Protein AF-A0AAU6HC92-F1 (afdb_monomer)

Foldseek 3Di:
DQDPCLVVDDPVVVV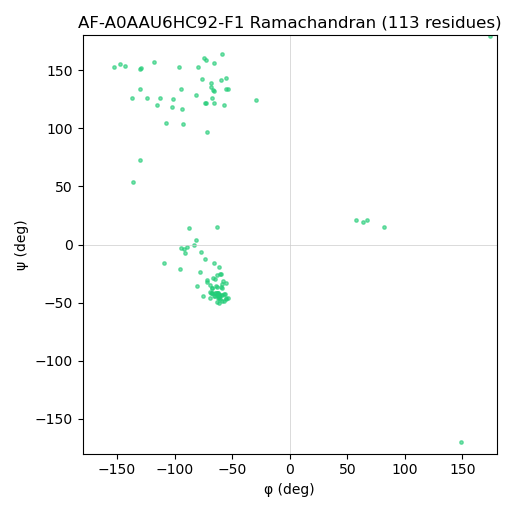VCVVVVSDDDDFPVVVVVVCVVVVPDDDDDLDDDPPVPQDPDLVVLLVVFCVSPVFDPDDPDPPSGRDDQFDWDADRRRPDIDTRGNVVSVVVVVVVVVD

Structure (mmCIF, N/CA/C/O backbone):
data_AF-A0AAU6HC92-F1
#
_entry.id   AF-A0AAU6HC92-F1
#
loop_
_atom_site.group_PDB
_atom_site.id
_atom_site.type_symbol
_atom_site.label_atom_id
_atom_site.label_alt_id
_atom_site.label_comp_id
_atom_site.label_asym_id
_atom_site.label_entity_id
_atom_site.label_seq_id
_atom_site.pdbx_PDB_ins_code
_atom_site.Cartn_x
_atom_site.Cartn_y
_atom_site.Cartn_z
_atom_site.occupancy
_atom_site.B_iso_or_equiv
_ato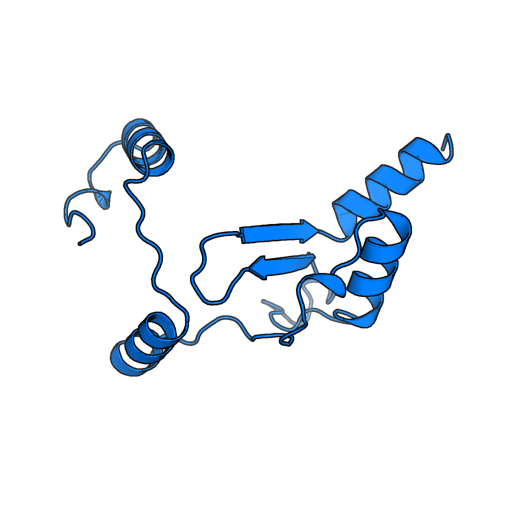m_site.auth_seq_id
_atom_site.auth_comp_id
_atom_site.auth_asym_id
_atom_site.auth_atom_id
_atom_site.pdbx_PDB_model_num
ATOM 1 N N . MET A 1 1 ? 4.323 -4.360 -22.259 1.00 52.47 1 MET A N 1
ATOM 2 C CA . MET A 1 1 ? 5.757 -4.051 -22.534 1.00 52.47 1 MET A CA 1
ATOM 3 C C . MET A 1 1 ? 5.946 -2.559 -22.322 1.00 52.47 1 MET A C 1
ATOM 5 O O . MET A 1 1 ? 5.256 -1.786 -22.976 1.00 52.47 1 MET A O 1
ATOM 9 N N . ILE A 1 2 ? 6.772 -2.147 -21.355 1.00 61.25 2 ILE A N 1
ATOM 10 C CA . ILE A 1 2 ? 6.966 -0.720 -21.057 1.00 61.25 2 ILE A CA 1
ATOM 11 C C . ILE A 1 2 ? 7.674 -0.084 -22.255 1.00 61.25 2 ILE A C 1
ATOM 13 O O . ILE A 1 2 ? 8.706 -0.582 -22.690 1.00 61.25 2 ILE A O 1
ATOM 17 N N . ARG A 1 3 ? 7.094 0.986 -22.801 1.00 69.94 3 ARG A N 1
ATOM 18 C CA . ARG A 1 3 ? 7.693 1.790 -23.870 1.00 69.94 3 ARG A CA 1
ATOM 19 C C . ARG A 1 3 ? 9.069 2.308 -23.420 1.00 69.94 3 ARG A C 1
ATOM 21 O O . ARG A 1 3 ? 9.145 3.021 -22.421 1.00 69.94 3 ARG A O 1
ATOM 28 N N . GLU A 1 4 ? 10.129 1.955 -24.149 1.00 73.00 4 GLU A N 1
ATOM 29 C CA . GLU A 1 4 ? 11.522 2.324 -23.828 1.00 73.00 4 GLU A CA 1
ATOM 30 C C . GLU A 1 4 ? 11.750 3.846 -23.812 1.00 73.00 4 GLU A C 1
ATOM 32 O O . GLU A 1 4 ? 12.611 4.343 -23.093 1.00 73.00 4 GLU A O 1
ATOM 37 N N . ASP A 1 5 ? 10.925 4.600 -24.539 1.00 84.25 5 ASP A N 1
ATOM 38 C CA . ASP A 1 5 ? 11.015 6.053 -24.682 1.00 84.25 5 ASP A CA 1
ATOM 39 C C . ASP A 1 5 ? 10.228 6.843 -23.621 1.00 84.25 5 ASP A C 1
ATOM 41 O O . ASP A 1 5 ? 10.282 8.072 -23.600 1.00 84.25 5 ASP A O 1
ATOM 45 N N . VAL A 1 6 ? 9.507 6.175 -22.709 1.00 85.25 6 VAL A N 1
ATOM 46 C CA . VAL A 1 6 ? 8.665 6.856 -21.701 1.00 85.25 6 VAL A CA 1
ATOM 47 C C . VAL A 1 6 ? 9.474 7.799 -20.816 1.00 85.25 6 VAL A C 1
ATOM 49 O O . VAL A 1 6 ? 8.966 8.845 -20.417 1.00 85.25 6 VAL A O 1
ATOM 52 N N . LEU A 1 7 ? 10.731 7.463 -20.518 1.00 83.69 7 LEU A N 1
ATOM 53 C CA . LEU A 1 7 ? 11.600 8.301 -19.687 1.00 83.69 7 LEU A CA 1
ATOM 54 C C . LEU A 1 7 ? 12.094 9.565 -20.409 1.00 83.69 7 LEU A C 1
ATOM 56 O O . LEU A 1 7 ? 12.607 10.467 -19.754 1.00 83.69 7 LEU A O 1
ATOM 60 N N . SER A 1 8 ? 11.923 9.649 -21.731 1.00 92.00 8 SER A N 1
ATOM 61 C CA . SER A 1 8 ? 12.274 10.819 -22.546 1.00 92.00 8 SER A CA 1
ATOM 62 C C . SER A 1 8 ? 11.121 11.817 -22.697 1.00 92.00 8 SER A C 1
ATOM 64 O O . SER A 1 8 ? 11.313 12.898 -23.251 1.00 92.00 8 SER A O 1
ATOM 66 N N . LEU A 1 9 ? 9.923 11.468 -22.225 1.00 90.25 9 LEU A N 1
ATOM 67 C CA . LEU A 1 9 ? 8.744 12.327 -22.273 1.00 90.25 9 LEU A CA 1
ATOM 68 C C . LEU A 1 9 ? 8.822 13.460 -21.240 1.00 90.25 9 LEU A C 1
ATOM 70 O O . LEU A 1 9 ? 9.520 13.371 -20.227 1.00 90.25 9 LEU A O 1
ATOM 74 N N . THR A 1 10 ? 8.039 14.521 -21.450 1.00 95.50 10 THR A N 1
ATOM 75 C CA . THR A 1 10 ? 7.895 15.561 -20.425 1.00 95.50 10 THR A CA 1
ATOM 76 C C . THR A 1 10 ? 7.184 14.999 -19.183 1.00 95.50 10 THR A C 1
ATOM 78 O O . THR A 1 10 ? 6.387 14.061 -19.291 1.00 95.50 10 THR A O 1
ATOM 81 N N . PRO A 1 11 ? 7.372 15.583 -17.984 1.00 93.38 11 PRO A N 1
ATOM 82 C CA . PRO A 1 11 ? 6.653 15.141 -16.786 1.00 93.38 11 PRO A CA 1
ATOM 83 C C . PRO A 1 11 ? 5.121 15.143 -16.936 1.00 93.38 11 PRO A C 1
ATOM 85 O O . PRO A 1 11 ? 4.440 14.288 -16.363 1.00 93.38 11 PRO A O 1
ATOM 88 N N . ALA A 1 12 ? 4.571 16.085 -17.712 1.00 94.44 12 ALA A N 1
ATOM 89 C CA . ALA A 1 12 ? 3.138 16.164 -17.991 1.00 94.44 12 ALA A CA 1
ATOM 90 C C . ALA A 1 12 ? 2.664 14.980 -18.848 1.00 94.44 12 ALA A C 1
ATOM 92 O O . ALA A 1 12 ? 1.641 14.362 -18.540 1.00 94.44 12 ALA A O 1
ATOM 93 N N . ASP A 1 13 ? 3.444 14.608 -19.860 1.00 93.12 13 ASP A N 1
ATOM 94 C CA . ASP A 1 13 ? 3.143 13.479 -20.741 1.00 93.12 13 ASP A CA 1
ATOM 95 C C . ASP A 1 13 ? 3.282 12.139 -20.012 1.00 93.12 13 ASP A C 1
ATOM 97 O O . ASP A 1 13 ? 2.398 11.291 -20.122 1.00 93.12 13 ASP A O 1
ATOM 101 N N . ILE A 1 14 ? 4.313 11.972 -19.172 1.00 91.38 14 ILE A N 1
ATOM 102 C CA . ILE A 1 14 ? 4.460 10.795 -18.295 1.00 91.38 14 ILE A CA 1
ATOM 103 C C . ILE A 1 14 ? 3.248 10.671 -17.364 1.00 91.38 14 ILE A C 1
ATOM 105 O O . ILE A 1 14 ? 2.714 9.577 -17.168 1.00 91.38 14 ILE A O 1
ATOM 109 N N . SER A 1 15 ? 2.790 11.786 -16.784 1.00 90.12 15 SER A N 1
ATOM 110 C CA . SER A 1 15 ? 1.606 11.813 -15.919 1.00 90.12 15 SER A CA 1
ATOM 111 C C . SER A 1 15 ? 0.348 11.374 -16.671 1.00 90.12 15 SER A C 1
ATOM 113 O O . SER A 1 15 ? -0.403 10.533 -16.172 1.00 90.12 15 SER A O 1
ATOM 115 N N . THR A 1 16 ? 0.138 11.885 -17.887 1.00 91.94 16 THR A N 1
ATOM 116 C CA . THR A 1 16 ? -0.990 11.507 -18.751 1.00 91.94 16 THR A CA 1
ATOM 117 C C . THR A 1 16 ? -0.930 10.033 -19.142 1.00 91.94 16 THR A C 1
ATOM 119 O O . THR A 1 16 ? -1.902 9.310 -18.924 1.00 91.94 16 THR A O 1
ATOM 122 N N . TRP A 1 17 ? 0.224 9.555 -19.612 1.00 89.94 17 TRP A N 1
ATOM 123 C CA . TRP A 1 17 ? 0.460 8.150 -19.952 1.00 89.94 17 TRP A CA 1
ATOM 124 C C . TRP A 1 17 ? 0.161 7.217 -18.769 1.00 89.94 17 TRP A C 1
ATOM 126 O O .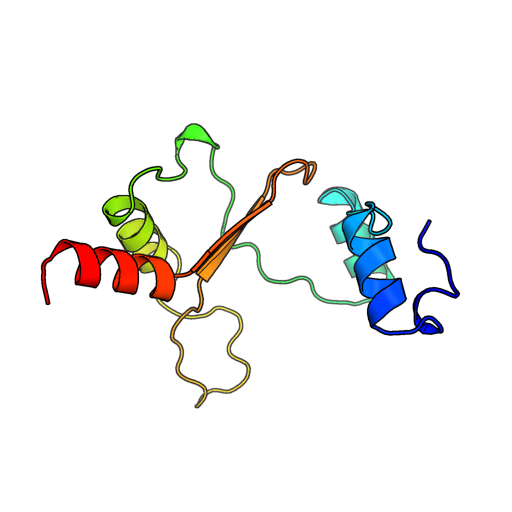 TRP A 1 17 ? -0.570 6.237 -18.918 1.00 89.94 17 TRP A O 1
ATOM 136 N N . ARG A 1 18 ? 0.632 7.555 -17.559 1.00 88.81 18 ARG A N 1
ATOM 137 C CA . ARG A 1 18 ? 0.320 6.789 -16.340 1.00 88.81 18 ARG A CA 1
ATOM 138 C C . ARG A 1 18 ? -1.174 6.762 -16.037 1.00 88.81 18 ARG A C 1
ATOM 140 O O . ARG A 1 18 ? -1.702 5.704 -15.706 1.00 88.81 18 ARG A O 1
ATOM 147 N N . LYS A 1 19 ? -1.852 7.910 -16.127 1.00 87.25 19 LYS A N 1
ATOM 148 C CA . LYS A 1 19 ? -3.295 8.024 -15.850 1.00 87.25 19 LYS A CA 1
ATOM 149 C C . LYS A 1 19 ? -4.146 7.233 -16.842 1.00 87.25 19 LYS A C 1
ATOM 151 O O . LYS A 1 19 ? -5.209 6.759 -16.465 1.00 87.25 19 LYS A O 1
ATOM 156 N N . GLN A 1 20 ? -3.671 7.067 -18.073 1.00 89.56 20 GLN A N 1
ATOM 157 C CA . GLN A 1 20 ? -4.344 6.306 -19.129 1.00 89.56 20 GLN A CA 1
ATOM 158 C C . GLN A 1 20 ? -4.000 4.806 -19.116 1.00 89.56 20 GLN A C 1
ATOM 160 O O . GLN A 1 20 ? -4.283 4.103 -20.080 1.00 89.56 20 GLN A O 1
ATOM 165 N N . GLY A 1 21 ? -3.399 4.295 -18.036 1.00 84.62 21 GLY A N 1
ATOM 166 C CA . GLY A 1 21 ? -3.102 2.866 -17.900 1.00 84.62 21 GLY A CA 1
ATOM 167 C C . GLY A 1 21 ? -1.826 2.419 -18.611 1.00 84.62 21 GLY A C 1
ATOM 168 O O . GLY A 1 21 ? -1.600 1.224 -18.754 1.00 84.62 21 GLY A O 1
ATOM 169 N N . GLY A 1 22 ? -0.955 3.350 -19.010 1.00 84.25 22 GLY A N 1
ATOM 170 C CA . GLY A 1 22 ? 0.330 3.019 -19.624 1.00 84.25 22 GLY A CA 1
ATOM 171 C C . GLY A 1 22 ? 1.267 2.207 -18.719 1.00 84.25 22 GLY A C 1
ATOM 172 O O . GLY A 1 22 ? 2.174 1.536 -19.204 1.00 84.25 22 GLY A O 1
ATOM 173 N N . GLN A 1 23 ? 1.034 2.228 -17.403 1.00 81.94 23 GLN A N 1
ATOM 174 C CA . GLN A 1 23 ? 1.803 1.464 -16.429 1.00 81.94 23 GLN A CA 1
ATOM 175 C C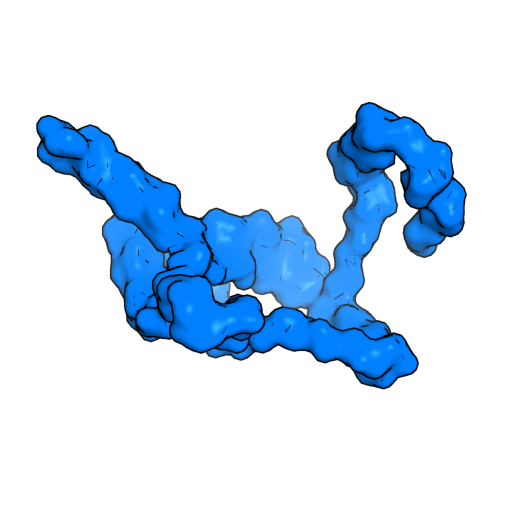 . GLN A 1 23 ? 1.155 0.099 -16.147 1.00 81.94 23 GLN A C 1
ATOM 177 O O . GLN A 1 23 ? 0.201 0.002 -15.377 1.00 81.94 23 GLN A O 1
ATOM 182 N N . GLU A 1 24 ? 1.729 -0.963 -16.710 1.00 78.75 24 GLU A N 1
ATOM 183 C CA . GLU A 1 24 ? 1.378 -2.345 -16.367 1.00 78.75 24 GLU A CA 1
ATOM 184 C C . GLU A 1 24 ? 1.986 -2.750 -15.012 1.00 78.75 24 GLU A C 1
ATOM 186 O O . GLU A 1 24 ? 3.128 -2.407 -14.688 1.00 78.75 24 GLU A O 1
ATOM 191 N N . PHE A 1 25 ? 1.241 -3.525 -14.221 1.00 82.06 25 PHE A N 1
ATOM 192 C CA . PHE A 1 25 ? 1.726 -4.091 -12.963 1.00 82.06 25 PHE A CA 1
ATOM 193 C C . PHE A 1 25 ? 1.846 -5.608 -13.075 1.00 82.06 25 PHE A C 1
ATOM 195 O O . PHE A 1 25 ? 0.876 -6.301 -13.364 1.00 82.06 25 PHE A O 1
ATOM 202 N N . PHE A 1 26 ? 3.024 -6.149 -12.765 1.00 85.56 26 PHE A N 1
ATOM 203 C CA . PHE A 1 26 ? 3.189 -7.598 -12.671 1.00 85.56 26 PHE A CA 1
ATOM 204 C C . PHE A 1 26 ? 2.431 -8.182 -11.480 1.00 85.56 26 PHE A C 1
ATOM 206 O O . PHE A 1 26 ? 2.501 -7.625 -10.383 1.00 85.56 26 PHE A O 1
ATOM 213 N N . ALA A 1 27 ? 1.792 -9.337 -11.671 1.00 87.31 27 ALA A N 1
ATOM 214 C CA . ALA A 1 27 ? 1.315 -10.174 -10.573 1.00 87.31 27 ALA A CA 1
ATOM 215 C C . ALA A 1 27 ? 2.476 -10.601 -9.653 1.00 87.31 27 ALA A C 1
ATOM 217 O O . ALA A 1 27 ? 3.651 -10.524 -10.026 1.00 87.31 27 ALA A O 1
ATOM 218 N N . GLU A 1 28 ? 2.148 -11.076 -8.449 1.00 87.88 28 GLU A N 1
ATOM 219 C CA . GLU A 1 28 ? 3.149 -11.388 -7.418 1.00 87.88 28 GLU A CA 1
ATOM 220 C C . GLU A 1 28 ? 4.253 -12.343 -7.890 1.00 87.88 28 GLU A C 1
ATOM 222 O O . GLU A 1 28 ? 5.435 -12.064 -7.691 1.00 87.88 28 GLU A O 1
ATOM 227 N N . SER A 1 29 ? 3.880 -13.427 -8.570 1.00 89.25 29 SER A N 1
ATOM 228 C CA . SER A 1 29 ? 4.820 -14.441 -9.059 1.00 89.25 29 SER A CA 1
ATOM 229 C C . SER A 1 29 ? 5.816 -13.877 -10.075 1.00 89.25 29 SER A C 1
ATOM 231 O O . SER A 1 29 ? 7.017 -14.128 -9.984 1.00 89.25 29 SER A O 1
ATOM 233 N N . ARG A 1 30 ? 5.336 -13.061 -11.020 1.00 89.62 30 ARG A N 1
ATOM 234 C CA . ARG A 1 30 ? 6.177 -12.408 -12.033 1.00 89.62 30 ARG A CA 1
ATOM 235 C C . ARG A 1 30 ? 7.110 -11.374 -11.411 1.00 89.62 30 ARG A C 1
ATOM 237 O O . ARG A 1 30 ? 8.264 -11.290 -11.815 1.00 89.62 30 ARG A O 1
ATOM 244 N N . LEU A 1 31 ? 6.643 -10.635 -10.404 1.00 89.62 31 LEU A N 1
ATOM 245 C CA . LEU A 1 31 ? 7.477 -9.671 -9.689 1.00 89.62 31 LEU A CA 1
ATOM 246 C C . LEU A 1 31 ? 8.618 -10.353 -8.918 1.00 89.62 31 LEU A C 1
ATOM 248 O O . LEU A 1 31 ? 9.735 -9.846 -8.923 1.00 89.62 31 LEU A O 1
ATOM 252 N N . LEU A 1 32 ? 8.345 -11.487 -8.262 1.00 89.94 32 LEU A N 1
ATOM 253 C CA . LEU A 1 32 ? 9.371 -12.268 -7.562 1.00 89.94 32 LEU A CA 1
ATOM 254 C C . LEU A 1 32 ? 10.424 -12.804 -8.534 1.00 89.94 32 LEU A C 1
ATOM 256 O O . LEU A 1 32 ? 11.615 -12.694 -8.264 1.00 89.94 32 LEU A O 1
ATOM 260 N N . CYS A 1 33 ? 9.992 -13.316 -9.688 1.00 92.00 33 CYS A N 1
ATOM 261 C CA . CYS A 1 33 ? 10.899 -13.765 -10.740 1.00 92.00 33 CYS A CA 1
ATOM 262 C C . CYS A 1 33 ? 11.814 -12.626 -11.220 1.00 92.00 33 CYS A C 1
ATOM 264 O O . CYS A 1 33 ? 13.030 -12.793 -11.226 1.00 92.00 33 CYS A O 1
ATOM 266 N N . LEU A 1 34 ? 11.248 -11.450 -11.518 1.00 90.88 34 LEU A N 1
ATOM 267 C CA . LEU A 1 34 ? 12.024 -10.277 -11.929 1.00 90.88 34 LEU A CA 1
ATOM 268 C C . LEU A 1 34 ? 12.999 -9.810 -10.837 1.00 90.88 34 LEU A C 1
ATOM 270 O O . LEU A 1 34 ? 14.138 -9.486 -11.133 1.00 90.88 34 LEU A O 1
ATOM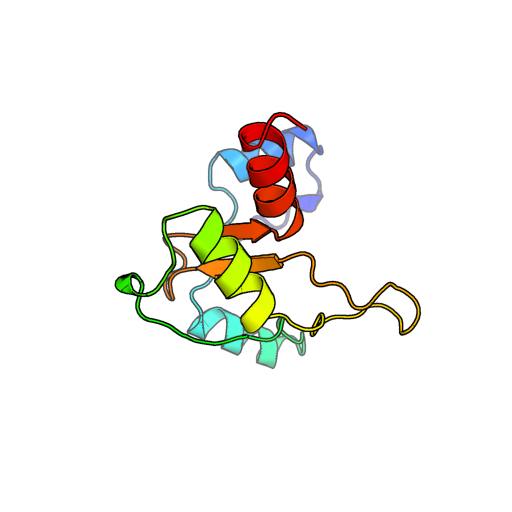 274 N N . SER A 1 35 ? 12.576 -9.807 -9.571 1.00 93.62 35 SER A N 1
ATOM 275 C CA . SER A 1 35 ? 13.440 -9.453 -8.436 1.00 93.62 35 SER A CA 1
ATOM 276 C C . SER A 1 35 ? 14.689 -10.328 -8.354 1.00 93.62 35 SER A C 1
ATOM 278 O O . SER A 1 35 ? 15.779 -9.810 -8.130 1.00 93.62 35 SER A O 1
ATOM 280 N N . ILE A 1 36 ? 14.532 -11.637 -8.564 1.00 93.62 36 ILE A N 1
ATOM 281 C CA . ILE A 1 36 ? 15.646 -12.589 -8.566 1.00 93.62 36 ILE A CA 1
ATOM 282 C C . ILE A 1 36 ? 16.537 -12.360 -9.789 1.00 93.62 36 ILE A C 1
ATOM 284 O O . ILE A 1 36 ? 17.754 -12.313 -9.641 1.00 93.62 36 ILE A O 1
ATOM 288 N N . MET A 1 37 ? 15.938 -12.197 -10.974 1.00 94.31 37 MET A N 1
ATOM 289 C CA . MET A 1 37 ? 16.676 -11.985 -12.225 1.00 94.31 37 MET A CA 1
ATOM 290 C C . MET A 1 37 ? 17.523 -10.711 -12.198 1.00 94.31 37 MET A C 1
ATOM 292 O O . MET A 1 37 ? 18.677 -10.739 -12.606 1.00 94.31 37 MET A O 1
ATOM 296 N N . GLU A 1 38 ? 16.963 -9.617 -11.685 1.00 94.56 38 GLU A N 1
ATOM 297 C CA . GLU A 1 38 ? 17.609 -8.300 -11.671 1.00 94.56 38 GLU A CA 1
ATOM 298 C C . GLU A 1 38 ? 18.411 -8.040 -10.384 1.00 94.56 38 GLU A C 1
ATOM 300 O O . GLU A 1 38 ? 19.021 -6.985 -10.230 1.00 94.56 38 GLU A O 1
ATOM 305 N N . GLY A 1 39 ? 18.382 -8.960 -9.413 1.00 93.12 39 GLY A N 1
ATOM 306 C CA . GLY A 1 39 ? 19.037 -8.777 -8.113 1.00 93.12 39 GLY A CA 1
ATOM 307 C C . GLY A 1 39 ? 18.462 -7.626 -7.274 1.00 93.12 39 GLY A C 1
ATOM 308 O O . GLY A 1 39 ? 19.121 -7.133 -6.359 1.00 93.12 39 GLY A O 1
ATOM 309 N N . ILE A 1 40 ? 17.236 -7.179 -7.564 1.00 91.06 40 ILE A N 1
ATOM 310 C CA . ILE A 1 40 ? 16.584 -6.064 -6.868 1.00 91.06 40 ILE A CA 1
ATOM 311 C C . ILE A 1 40 ? 15.727 -6.619 -5.737 1.00 91.06 40 ILE A C 1
ATOM 313 O O . ILE A 1 40 ? 14.733 -7.307 -5.977 1.00 91.06 40 ILE A O 1
ATOM 317 N N . GLN A 1 41 ? 16.061 -6.277 -4.493 1.00 89.06 41 GLN A N 1
ATOM 318 C CA . GLN A 1 41 ? 15.250 -6.668 -3.342 1.00 89.06 41 GLN A CA 1
ATOM 319 C C . GLN A 1 41 ? 13.872 -6.003 -3.373 1.00 89.06 41 GLN A C 1
ATOM 321 O O . GLN A 1 41 ? 13.725 -4.794 -3.556 1.00 89.06 41 GLN A O 1
ATOM 326 N N . LEU A 1 42 ? 12.837 -6.809 -3.153 1.00 88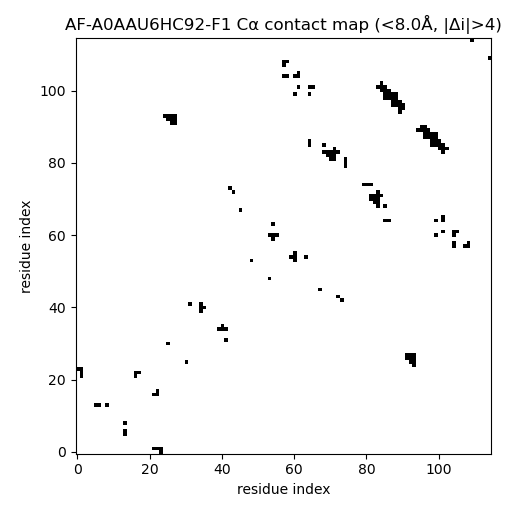.62 42 LEU A N 1
ATOM 327 C CA . LEU A 1 42 ? 11.477 -6.311 -3.015 1.00 88.62 42 LEU A CA 1
ATOM 328 C C . LEU A 1 42 ? 11.236 -5.753 -1.616 1.00 88.62 42 LEU A C 1
ATOM 330 O O . LEU A 1 42 ? 11.779 -6.242 -0.631 1.00 88.62 42 LEU A O 1
ATOM 334 N N . THR A 1 43 ? 10.312 -4.798 -1.516 1.00 85.81 43 THR A N 1
ATOM 335 C CA . THR A 1 43 ? 9.782 -4.361 -0.220 1.00 85.81 43 THR A CA 1
ATOM 336 C C . THR A 1 43 ? 9.211 -5.551 0.554 1.00 85.81 43 THR A C 1
ATOM 338 O O . THR A 1 43 ? 8.439 -6.342 -0.006 1.00 85.81 43 THR A O 1
ATOM 341 N N . SER A 1 44 ? 9.557 -5.653 1.838 1.00 82.81 44 SER A N 1
ATOM 342 C CA . SER A 1 44 ? 9.109 -6.727 2.726 1.00 82.81 44 SER A CA 1
ATOM 343 C C . SER A 1 44 ? 7.586 -6.868 2.732 1.00 82.81 44 SER A C 1
ATOM 345 O O . SER A 1 44 ? 6.852 -5.882 2.832 1.00 82.81 44 SER A O 1
ATOM 347 N N . ARG A 1 45 ? 7.102 -8.109 2.616 1.00 87.81 45 ARG A N 1
ATOM 348 C CA . ARG A 1 45 ? 5.682 -8.431 2.812 1.00 87.81 45 ARG A CA 1
ATOM 349 C C . ARG A 1 45 ? 5.440 -8.558 4.309 1.00 87.81 45 ARG A C 1
ATOM 351 O O . ARG A 1 45 ? 6.160 -9.287 4.978 1.00 87.81 45 ARG A O 1
ATOM 358 N N . ILE A 1 46 ? 4.426 -7.858 4.805 1.00 87.38 46 ILE A N 1
ATOM 359 C CA . ILE A 1 46 ? 4.048 -7.899 6.225 1.00 87.38 46 ILE A CA 1
ATOM 360 C C . ILE A 1 46 ? 3.201 -9.145 6.511 1.00 87.38 46 ILE A C 1
ATOM 362 O O . ILE A 1 46 ? 3.352 -9.772 7.551 1.00 87.38 46 ILE A O 1
ATOM 366 N N . GLY A 1 47 ? 2.349 -9.546 5.564 1.00 89.56 47 GLY A N 1
ATOM 367 C CA . GLY A 1 47 ? 1.541 -10.755 5.669 1.00 89.56 47 GLY A CA 1
ATOM 368 C C . GLY A 1 47 ? 0.543 -10.893 4.524 1.00 89.56 47 GLY A C 1
ATOM 369 O O . GLY A 1 47 ? 0.455 -10.032 3.645 1.00 89.56 47 GLY A O 1
ATOM 370 N N . VAL A 1 48 ? -0.215 -11.988 4.558 1.00 92.12 48 VAL A N 1
ATOM 371 C CA . VAL A 1 48 ? -1.347 -12.259 3.668 1.00 92.12 48 VAL A CA 1
ATOM 372 C C . VAL A 1 48 ? -2.562 -12.526 4.544 1.00 92.12 48 VAL A C 1
ATOM 374 O O . VAL A 1 48 ? -2.506 -13.382 5.422 1.00 92.12 48 VAL A O 1
ATOM 377 N N . ILE A 1 49 ? -3.650 -11.798 4.300 1.00 93.00 49 ILE A N 1
ATOM 378 C CA . ILE A 1 49 ? -4.922 -11.975 5.006 1.00 93.00 49 ILE A CA 1
ATOM 379 C C . ILE A 1 49 ? -6.074 -12.084 3.999 1.00 93.00 49 ILE A C 1
ATOM 3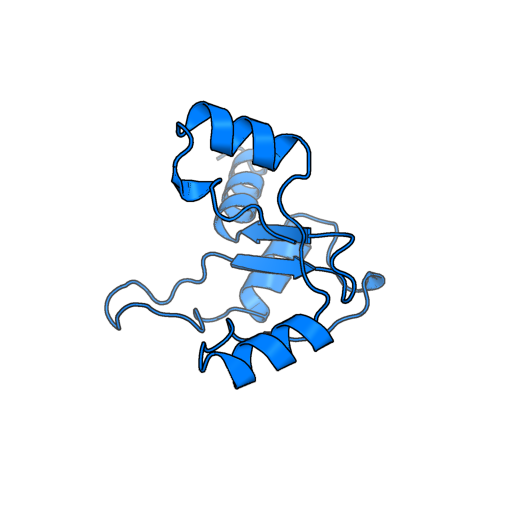81 O O . ILE A 1 49 ? -5.985 -11.507 2.909 1.00 93.00 49 ILE A O 1
ATOM 385 N N . PRO A 1 50 ? -7.165 -12.798 4.331 1.00 94.31 50 PRO A N 1
ATOM 386 C CA . PRO A 1 50 ? -8.410 -12.729 3.577 1.00 94.31 50 PRO A CA 1
ATOM 387 C C . PRO A 1 50 ? -8.915 -11.287 3.468 1.00 94.31 50 PRO A C 1
ATOM 389 O O . PRO A 1 50 ? -8.839 -10.523 4.430 1.00 94.31 50 PRO A O 1
ATOM 392 N N . ALA A 1 51 ? -9.497 -10.924 2.323 1.00 91.81 51 ALA A N 1
ATOM 393 C CA . ALA A 1 51 ? -10.040 -9.579 2.112 1.00 91.81 51 ALA A CA 1
ATOM 394 C C . ALA A 1 51 ? -11.116 -9.203 3.148 1.00 91.81 51 ALA A C 1
ATOM 396 O O . ALA A 1 51 ? -11.210 -8.047 3.546 1.00 91.81 51 ALA A O 1
ATOM 397 N N . SER A 1 52 ? -11.875 -10.186 3.636 1.00 93.75 52 SE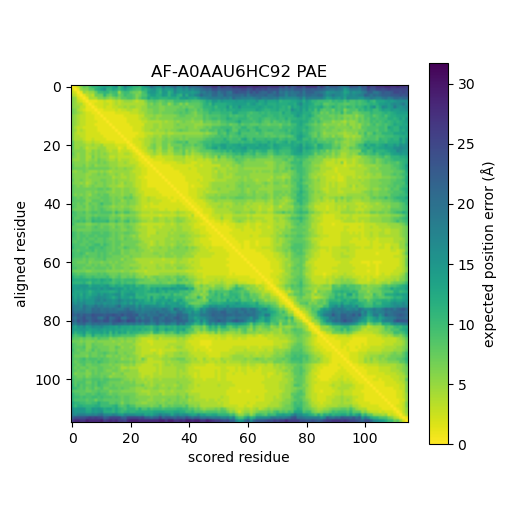R A N 1
ATOM 398 C CA . SER A 1 52 ? -12.881 -10.011 4.690 1.00 93.75 52 SER A CA 1
ATOM 399 C C . SER A 1 52 ? -12.305 -9.631 6.057 1.00 93.75 52 SER A C 1
ATOM 401 O O . SER A 1 52 ? -13.053 -9.177 6.914 1.00 93.75 52 SER A O 1
ATOM 403 N N . GLN A 1 53 ? -11.000 -9.811 6.274 1.00 93.69 53 GLN A N 1
ATOM 404 C CA . GLN A 1 53 ? -10.315 -9.434 7.514 1.00 93.69 53 GLN A CA 1
ATOM 405 C C . GLN A 1 53 ? -9.680 -8.041 7.439 1.00 93.69 53 GLN A C 1
ATOM 407 O O . GLN A 1 53 ? -9.114 -7.576 8.426 1.00 93.69 53 GLN A O 1
ATOM 412 N N . VAL A 1 54 ? -9.748 -7.369 6.284 1.00 93.50 54 VAL A N 1
ATOM 413 C CA . VAL A 1 54 ? -9.282 -5.987 6.154 1.00 93.50 54 VAL A CA 1
ATOM 414 C C . VAL A 1 54 ? -10.293 -5.072 6.855 1.00 93.50 54 VAL A C 1
ATOM 416 O O . VAL A 1 54 ? -11.462 -5.066 6.464 1.00 93.50 54 VAL A O 1
ATOM 419 N N . PRO A 1 55 ? -9.878 -4.278 7.861 1.00 95.19 55 PRO A N 1
ATOM 420 C CA . PRO A 1 55 ? -10.794 -3.387 8.559 1.00 95.19 55 PRO A CA 1
ATOM 421 C C . PRO A 1 55 ? -11.453 -2.376 7.622 1.00 95.19 55 PRO A C 1
ATOM 423 O O . PRO A 1 55 ? -10.810 -1.825 6.726 1.00 95.19 55 PRO A O 1
ATOM 426 N N . THR A 1 56 ? -12.732 -2.092 7.859 1.00 94.06 56 THR A N 1
ATOM 427 C CA . THR A 1 56 ? -13.504 -1.141 7.039 1.00 94.06 56 THR A CA 1
ATOM 428 C C . THR A 1 56 ? -13.819 0.155 7.780 1.00 94.06 56 THR A C 1
ATOM 430 O O . THR A 1 56 ? -14.144 1.160 7.143 1.00 94.06 56 THR A O 1
ATOM 433 N N . ARG A 1 57 ? -13.675 0.178 9.113 1.00 94.50 57 ARG A N 1
ATOM 434 C CA . ARG A 1 57 ? -13.844 1.381 9.938 1.00 94.50 57 ARG A CA 1
ATOM 435 C C . ARG A 1 57 ? -12.507 2.062 10.229 1.00 94.50 57 ARG A C 1
ATOM 437 O O . ARG A 1 57 ? -11.457 1.426 10.278 1.00 94.50 57 ARG A O 1
ATOM 444 N N . ILE A 1 58 ? -12.557 3.376 10.452 1.00 93.38 58 ILE A N 1
ATOM 445 C CA . ILE A 1 58 ? -11.374 4.222 10.689 1.00 93.38 58 ILE A CA 1
ATOM 446 C C . ILE A 1 58 ? -10.642 3.792 11.964 1.00 93.38 58 ILE A C 1
ATOM 448 O O . ILE A 1 58 ? -9.421 3.664 11.956 1.00 93.38 58 ILE A O 1
ATOM 452 N N . GLU A 1 59 ? -11.388 3.575 13.048 1.00 94.38 59 GLU A N 1
ATOM 453 C CA . GLU A 1 59 ? -10.856 3.165 14.348 1.00 94.38 59 GLU A CA 1
ATOM 454 C C . GLU A 1 59 ? -10.160 1.802 14.242 1.00 94.38 59 GLU A C 1
ATOM 456 O O . GLU A 1 59 ? -8.992 1.671 14.600 1.00 94.38 59 GLU A O 1
ATOM 461 N N . GLU A 1 60 ? -10.849 0.825 13.648 1.00 95.00 60 GLU A N 1
ATOM 462 C CA . GLU A 1 60 ? -10.348 -0.539 13.468 1.00 95.00 60 GLU A CA 1
ATOM 463 C C . GLU A 1 60 ? -9.099 -0.575 12.581 1.00 95.00 60 GLU A C 1
ATOM 465 O O . GLU A 1 60 ? -8.140 -1.277 12.889 1.00 95.00 60 GLU A O 1
ATOM 470 N N . MET A 1 61 ? -9.073 0.207 11.494 1.00 94.88 61 MET A N 1
ATOM 471 C CA . MET A 1 61 ? -7.895 0.288 10.633 1.00 94.88 61 MET A CA 1
ATOM 472 C C . MET A 1 61 ? -6.719 0.956 11.351 1.00 94.88 61 MET A C 1
ATOM 474 O O . MET A 1 61 ? -5.582 0.518 11.191 1.00 94.88 61 MET A O 1
ATOM 478 N N . ARG A 1 62 ? -6.960 1.984 12.175 1.00 92.69 62 ARG A N 1
ATOM 479 C CA . ARG A 1 62 ? -5.902 2.602 12.987 1.00 92.69 62 ARG A CA 1
ATOM 480 C C . ARG A 1 62 ? -5.282 1.586 13.940 1.00 92.69 62 ARG A C 1
ATOM 482 O O . ARG A 1 62 ? -4.057 1.518 14.025 1.00 92.69 62 ARG A O 1
ATOM 489 N N . ASP A 1 63 ? -6.111 0.820 14.642 1.00 91.88 63 ASP A N 1
ATOM 490 C CA . ASP A 1 63 ? -5.646 -0.201 15.584 1.00 91.88 63 ASP A CA 1
ATOM 491 C C . ASP A 1 63 ? -4.911 -1.330 14.856 1.00 91.88 63 ASP A C 1
ATOM 493 O O . ASP A 1 63 ? -3.799 -1.689 15.239 1.00 91.88 63 ASP A O 1
ATOM 497 N N . PHE A 1 64 ? -5.454 -1.800 13.731 1.00 92.19 64 PHE A N 1
ATOM 498 C CA . PHE A 1 64 ? -4.802 -2.784 12.870 1.00 92.19 64 PHE A CA 1
ATOM 499 C C . PHE A 1 64 ? -3.411 -2.330 12.417 1.00 92.19 64 PHE A C 1
ATOM 501 O O . PHE A 1 64 ? -2.451 -3.090 12.526 1.00 92.19 64 PHE A O 1
ATOM 508 N N . LEU A 1 65 ? -3.267 -1.082 11.957 1.00 90.06 65 LEU A N 1
ATOM 509 C CA . LEU A 1 65 ? -1.968 -0.532 11.566 1.00 90.06 65 LEU A CA 1
ATOM 510 C C . LEU A 1 65 ? -0.998 -0.456 12.746 1.00 90.06 65 LEU A C 1
ATOM 512 O O . LEU A 1 65 ? 0.167 -0.802 12.580 1.00 90.06 65 LEU A O 1
ATOM 516 N N . ALA A 1 66 ? -1.461 -0.037 13.925 1.00 84.94 66 ALA A N 1
ATOM 517 C CA . ALA A 1 66 ? -0.621 0.040 15.117 1.00 84.94 66 ALA A CA 1
ATOM 518 C C . ALA A 1 66 ? -0.115 -1.345 15.565 1.00 84.94 66 ALA A C 1
ATOM 520 O O . ALA A 1 66 ? 1.023 -1.463 16.014 1.00 84.94 66 ALA A O 1
ATOM 521 N N . THR A 1 67 ? -0.928 -2.395 15.409 1.00 86.44 67 THR A N 1
ATOM 522 C CA . THR A 1 67 ? -0.535 -3.776 15.728 1.00 86.44 67 THR A CA 1
ATOM 523 C C . THR A 1 67 ? 0.393 -4.381 14.677 1.00 86.44 67 THR A C 1
ATOM 525 O O . THR A 1 67 ? 1.376 -5.023 15.032 1.00 86.44 67 THR A O 1
ATOM 528 N N . GLN A 1 68 ? 0.096 -4.195 13.388 1.00 84.19 68 GLN A N 1
ATOM 529 C CA . GLN A 1 68 ? 0.868 -4.800 12.293 1.00 84.19 68 GLN A CA 1
ATOM 530 C C . GLN A 1 68 ? 2.187 -4.075 12.020 1.00 84.19 68 GLN A C 1
ATOM 532 O O . GLN A 1 68 ? 3.122 -4.654 11.470 1.00 84.19 68 GLN A O 1
ATOM 537 N N . LEU A 1 69 ? 2.266 -2.801 12.393 1.00 81.06 69 LEU A N 1
ATOM 538 C CA . LEU A 1 69 ? 3.442 -1.967 12.224 1.00 81.06 69 LEU A CA 1
ATOM 539 C C . LEU A 1 69 ? 3.778 -1.258 13.544 1.00 81.06 69 LEU A C 1
ATOM 541 O O . LEU A 1 69 ? 3.594 -0.046 13.659 1.00 81.06 69 LEU A O 1
ATOM 545 N N . PRO A 1 70 ? 4.308 -1.969 14.552 1.00 73.25 70 PRO A N 1
ATOM 546 C CA . PRO A 1 70 ? 4.826 -1.308 15.747 1.00 73.25 70 PRO A CA 1
ATOM 547 C C . PRO A 1 70 ? 6.072 -0.464 15.419 1.00 73.25 70 PRO A C 1
ATOM 549 O O . PRO A 1 70 ? 6.327 0.561 16.049 1.00 73.25 70 PRO A O 1
ATOM 552 N N . THR A 1 71 ? 6.835 -0.871 14.400 1.00 75.12 71 THR A N 1
ATOM 553 C CA . THR A 1 71 ? 8.013 -0.175 13.871 1.00 75.12 71 THR A CA 1
ATOM 554 C C . THR A 1 71 ? 8.072 -0.316 12.349 1.00 75.12 71 THR A C 1
ATOM 556 O O . THR A 1 71 ? 7.538 -1.266 11.777 1.00 75.12 71 THR A O 1
ATOM 559 N N . THR A 1 72 ? 8.707 0.636 11.658 1.00 73.12 72 THR A N 1
ATOM 560 C CA . THR A 1 72 ? 8.951 0.489 10.213 1.00 73.12 72 THR A CA 1
ATOM 561 C C . THR A 1 72 ? 9.938 -0.651 9.932 1.00 73.12 72 THR A C 1
ATOM 563 O O . THR A 1 72 ? 11.004 -0.724 10.540 1.00 73.12 72 THR A O 1
ATOM 566 N N . SER A 1 73 ? 9.608 -1.518 8.970 1.00 70.94 73 SER A N 1
ATOM 567 C CA . SER A 1 73 ? 10.509 -2.568 8.463 1.00 70.94 73 SER A CA 1
ATOM 568 C C . SER A 1 73 ? 11.486 -2.063 7.391 1.00 70.94 73 SER A C 1
ATOM 570 O O . SER A 1 73 ? 12.273 -2.841 6.863 1.00 70.94 73 SER A O 1
ATOM 572 N N . VAL A 1 74 ? 11.410 -0.776 7.041 1.00 68.62 74 VAL A N 1
ATOM 573 C CA . VAL A 1 74 ? 12.211 -0.109 6.002 1.00 68.62 74 VAL A CA 1
ATOM 574 C C . VAL A 1 74 ? 12.698 1.248 6.517 1.00 68.62 74 VAL A C 1
ATOM 576 O O . VAL A 1 74 ? 12.423 2.298 5.938 1.00 68.62 74 VAL A O 1
ATOM 579 N N . ALA A 1 75 ? 13.362 1.247 7.674 1.00 69.19 75 ALA A N 1
ATOM 580 C CA . ALA A 1 75 ? 14.035 2.445 8.165 1.00 69.19 75 ALA A CA 1
ATOM 581 C C . ALA A 1 75 ? 15.195 2.790 7.218 1.00 69.19 75 ALA A C 1
ATOM 583 O O . ALA A 1 75 ? 16.076 1.959 7.014 1.00 69.19 75 ALA A O 1
ATOM 584 N N . LEU A 1 76 ? 15.188 3.999 6.647 1.00 64.88 76 LEU A N 1
ATOM 585 C CA . LEU A 1 76 ? 16.302 4.482 5.821 1.00 64.88 76 LEU A CA 1
ATOM 586 C C . LEU A 1 76 ? 17.550 4.744 6.676 1.00 64.88 76 LEU A C 1
ATOM 588 O O . LEU A 1 76 ? 18.657 4.463 6.237 1.00 64.88 76 LEU A O 1
ATOM 592 N N . GLU A 1 77 ? 17.364 5.212 7.914 1.00 57.94 77 GLU A N 1
ATOM 593 C CA . GLU A 1 77 ? 18.431 5.429 8.893 1.00 57.94 77 GLU A CA 1
ATOM 594 C C . GLU A 1 77 ? 17.918 5.181 10.316 1.00 57.94 77 GLU A C 1
ATOM 596 O O . GLU A 1 77 ? 16.730 5.346 10.601 1.00 57.94 77 GLU A O 1
ATOM 601 N N . THR A 1 78 ? 18.815 4.841 11.245 1.00 58.25 78 THR A N 1
ATOM 602 C CA . THR A 1 78 ? 18.488 4.579 12.661 1.00 58.25 78 THR A CA 1
ATOM 603 C C . THR A 1 78 ? 17.841 5.781 13.360 1.00 58.25 78 THR A C 1
ATOM 605 O O . THR A 1 78 ? 17.114 5.599 14.337 1.00 58.25 78 THR A O 1
ATOM 608 N N . GLN A 1 79 ? 18.111 6.992 12.858 1.00 58.94 79 GLN A N 1
ATOM 609 C CA . GLN A 1 79 ? 17.658 8.278 13.397 1.00 58.94 79 GLN A CA 1
ATOM 610 C C . GLN A 1 79 ? 16.375 8.792 12.727 1.00 58.94 79 GLN A C 1
ATOM 612 O O . GLN A 1 79 ? 15.649 9.594 13.317 1.00 58.94 79 GLN A O 1
ATOM 617 N N . CYS A 1 80 ? 16.053 8.312 11.521 1.00 56.34 80 CYS A N 1
ATOM 618 C CA . CYS A 1 80 ? 14.771 8.586 10.885 1.00 56.34 80 CYS A CA 1
ATOM 619 C C . CYS A 1 80 ? 13.707 7.797 11.639 1.00 56.34 80 CYS A C 1
ATOM 621 O O . CYS A 1 80 ? 13.555 6.594 11.425 1.00 56.34 80 CYS A O 1
ATOM 623 N N . GLY A 1 81 ? 13.041 8.490 12.571 1.00 59.16 81 GLY A N 1
ATOM 624 C CA . GLY A 1 81 ? 12.104 7.951 13.549 1.00 59.16 81 GLY A CA 1
ATOM 625 C C . GLY A 1 81 ? 11.387 6.706 13.049 1.00 59.16 81 GLY A C 1
ATOM 626 O O . GLY A 1 81 ? 10.747 6.727 12.001 1.00 59.16 81 GLY A O 1
ATOM 627 N N . ARG A 1 82 ? 11.496 5.616 13.817 1.00 64.12 82 ARG A N 1
ATOM 628 C CA . ARG A 1 82 ? 11.011 4.262 13.489 1.00 64.12 82 ARG A CA 1
ATOM 629 C C . ARG A 1 82 ? 9.486 4.157 13.320 1.00 64.12 82 ARG A C 1
ATOM 631 O O . ARG A 1 82 ? 8.936 3.058 13.350 1.00 64.12 82 ARG A O 1
ATOM 638 N N . ARG A 1 83 ? 8.800 5.290 13.170 1.00 71.25 83 ARG A N 1
ATOM 639 C CA . ARG A 1 83 ? 7.366 5.396 13.004 1.00 71.25 83 ARG A CA 1
ATOM 640 C C . ARG A 1 83 ? 6.989 4.916 11.599 1.00 71.25 83 ARG A C 1
ATOM 642 O O . ARG A 1 83 ? 7.476 5.459 10.608 1.00 71.25 83 ARG A O 1
ATOM 649 N N . PRO A 1 84 ? 6.123 3.909 11.491 1.00 76.06 84 PRO A N 1
ATOM 650 C CA . PRO A 1 84 ? 5.649 3.451 10.201 1.00 76.06 84 PRO A CA 1
ATOM 651 C C . PRO A 1 84 ? 4.758 4.503 9.541 1.00 76.06 84 PRO A C 1
ATOM 653 O O . PRO A 1 84 ?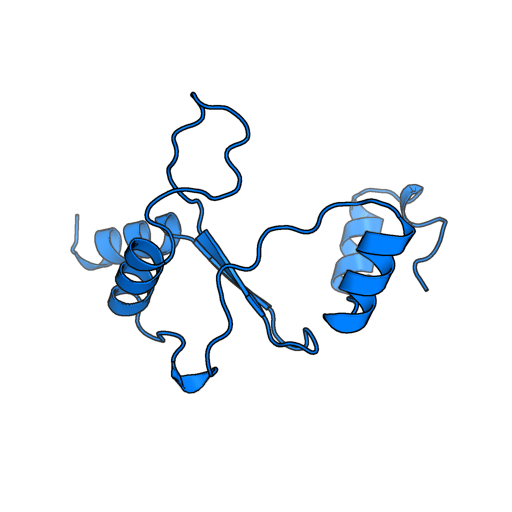 3.855 5.051 10.173 1.00 76.06 84 PRO A O 1
ATOM 656 N N . GLY A 1 85 ? 4.969 4.745 8.246 1.00 81.88 85 GLY A N 1
ATOM 657 C CA . GLY A 1 85 ? 4.067 5.589 7.455 1.00 81.88 85 GLY A CA 1
ATOM 658 C C . GLY A 1 85 ? 2.722 4.910 7.171 1.00 81.88 85 GLY A C 1
ATOM 659 O O . GLY A 1 85 ? 1.689 5.575 7.095 1.00 81.88 85 GLY A O 1
ATOM 660 N N . GLY A 1 86 ? 2.720 3.582 7.031 1.00 88.19 86 GLY A N 1
ATOM 661 C CA . GLY A 1 86 ? 1.537 2.785 6.715 1.00 88.19 86 GLY A CA 1
ATOM 662 C C . GLY A 1 86 ? 1.864 1.536 5.902 1.00 88.19 86 GLY A C 1
ATOM 663 O O . GLY A 1 86 ? 3.032 1.203 5.704 1.00 88.19 86 GLY A O 1
ATOM 664 N N . ILE A 1 87 ? 0.824 0.877 5.395 1.00 90.69 87 ILE A N 1
ATOM 665 C CA . ILE A 1 87 ? 0.931 -0.308 4.532 1.00 90.69 87 ILE A CA 1
ATOM 666 C C . ILE A 1 87 ? 0.330 -0.059 3.152 1.00 90.69 87 ILE A C 1
ATOM 668 O O . ILE A 1 87 ? -0.555 0.780 2.961 1.00 90.69 87 ILE A O 1
ATOM 672 N N . VAL A 1 88 ? 0.788 -0.858 2.190 1.00 92.00 88 VAL A N 1
ATOM 673 C CA . VAL A 1 88 ? 0.115 -1.044 0.905 1.00 92.00 88 VAL A CA 1
ATOM 674 C C . VAL A 1 88 ? -0.622 -2.377 0.953 1.00 92.00 88 VAL A C 1
ATOM 676 O O . VAL A 1 88 ? 0.002 -3.426 1.096 1.00 92.00 88 VAL A O 1
ATOM 679 N N . LEU A 1 89 ? -1.941 -2.327 0.811 1.00 93.12 89 LEU A N 1
ATOM 680 C CA . LEU A 1 89 ? -2.803 -3.493 0.657 1.00 93.12 89 LEU A CA 1
ATOM 681 C C . LEU A 1 89 ? -3.008 -3.734 -0.835 1.00 93.12 89 LEU A C 1
ATOM 683 O O . LEU A 1 89 ? -3.284 -2.792 -1.578 1.00 93.12 89 LEU A O 1
ATOM 687 N N . ARG A 1 90 ? -2.875 -4.978 -1.290 1.00 93.00 90 ARG A N 1
ATOM 688 C CA . ARG A 1 90 ? -3.173 -5.334 -2.679 1.00 93.00 90 ARG A CA 1
ATOM 689 C C . ARG A 1 90 ? -3.595 -6.781 -2.826 1.00 93.00 90 ARG A C 1
ATOM 691 O O . ARG A 1 90 ? -3.154 -7.637 -2.062 1.00 93.00 90 ARG A O 1
ATOM 698 N N . THR A 1 91 ? -4.383 -7.047 -3.855 1.00 92.38 91 THR A N 1
ATOM 699 C CA . THR A 1 91 ? -4.688 -8.409 -4.299 1.00 92.38 91 THR A CA 1
ATOM 700 C C . THR A 1 91 ? -3.469 -9.044 -4.982 1.00 92.38 91 THR A C 1
ATOM 702 O O . THR A 1 91 ? -2.548 -8.351 -5.430 1.00 92.38 91 THR A O 1
ATOM 705 N N . HIS A 1 92 ? -3.426 -10.379 -5.046 1.00 88.38 92 HIS A N 1
ATOM 706 C CA . HIS A 1 92 ? -2.297 -11.114 -5.641 1.00 88.38 92 HIS A CA 1
ATOM 707 C C . HIS A 1 92 ? -2.123 -10.822 -7.136 1.00 88.38 92 HIS A C 1
ATOM 709 O O . HIS A 1 92 ? -0.997 -10.696 -7.625 1.00 88.38 92 HIS A O 1
ATOM 715 N N . ASP A 1 93 ? -3.246 -10.665 -7.831 1.00 86.75 93 ASP A N 1
ATOM 716 C CA . ASP A 1 93 ? -3.338 -10.249 -9.231 1.00 86.75 93 ASP A CA 1
ATOM 717 C C . ASP A 1 93 ? -3.117 -8.740 -9.433 1.00 86.75 93 ASP A C 1
ATOM 719 O O . ASP A 1 93 ? -3.031 -8.278 -10.565 1.00 86.75 93 ASP A O 1
ATOM 723 N N . ARG A 1 94 ? -3.002 -7.974 -8.338 1.00 85.75 94 ARG A N 1
ATOM 724 C CA . ARG A 1 94 ? -2.895 -6.510 -8.311 1.00 85.75 94 ARG A CA 1
ATOM 725 C C . ARG A 1 94 ? -4.052 -5.759 -8.979 1.00 85.75 94 ARG A C 1
ATOM 727 O O . ARG A 1 94 ? -3.897 -4.577 -9.275 1.00 85.75 94 ARG A O 1
ATOM 734 N N . GLY A 1 95 ? -5.215 -6.393 -9.137 1.00 85.19 95 GLY A N 1
ATOM 735 C CA . GLY A 1 95 ? -6.433 -5.726 -9.604 1.00 85.19 95 GLY A CA 1
ATOM 736 C C . GLY A 1 95 ? -6.931 -4.630 -8.653 1.00 85.19 95 GLY A C 1
ATOM 737 O O . GLY A 1 95 ? -7.554 -3.672 -9.096 1.00 85.19 95 GLY A O 1
ATOM 738 N N . HIS A 1 96 ? -6.615 -4.730 -7.357 1.00 89.12 96 HIS A N 1
ATOM 739 C CA . HIS A 1 96 ? -6.914 -3.695 -6.366 1.00 89.12 96 HIS A CA 1
ATOM 740 C C . HIS A 1 96 ? -5.673 -3.366 -5.540 1.00 89.12 96 HIS A C 1
ATOM 742 O O . HIS A 1 96 ? -4.984 -4.265 -5.052 1.00 89.12 96 HIS A O 1
ATOM 748 N N . ILE A 1 97 ? -5.404 -2.070 -5.362 1.00 90.44 97 ILE A N 1
ATOM 749 C CA . ILE A 1 97 ? -4.299 -1.553 -4.550 1.00 90.44 97 ILE A CA 1
ATOM 750 C C . ILE A 1 97 ? -4.810 -0.375 -3.721 1.00 90.44 97 ILE A C 1
ATOM 752 O O . ILE A 1 97 ? -5.327 0.598 -4.266 1.00 90.44 97 ILE A O 1
ATOM 756 N N . ALA A 1 98 ? -4.610 -0.434 -2.409 1.00 92.31 98 ALA A N 1
ATOM 757 C CA . ALA A 1 98 ? -4.954 0.626 -1.474 1.00 92.31 98 ALA A CA 1
ATOM 758 C C . ALA A 1 98 ? -3.760 0.962 -0.576 1.00 92.31 98 ALA A C 1
ATOM 760 O O . ALA A 1 98 ? -2.898 0.126 -0.300 1.00 92.31 98 ALA A O 1
ATOM 761 N N . LYS A 1 99 ? -3.703 2.211 -0.113 1.00 92.81 99 LYS A N 1
ATOM 762 C CA . LYS A 1 99 ? -2.683 2.685 0.827 1.00 92.81 99 LYS A CA 1
ATOM 763 C C . LYS A 1 99 ? -3.376 3.065 2.123 1.00 92.81 99 LYS A C 1
ATOM 765 O O . LYS A 1 99 ? -4.212 3.962 2.114 1.00 92.81 99 LYS A O 1
ATOM 770 N N . ALA A 1 100 ? -3.008 2.407 3.213 1.00 93.19 100 ALA A N 1
ATOM 771 C CA . ALA A 1 100 ? -3.516 2.713 4.541 1.00 93.19 100 ALA A CA 1
ATOM 772 C C . ALA A 1 100 ? -2.394 3.390 5.334 1.00 93.19 100 ALA A C 1
ATOM 774 O O . ALA A 1 100 ? -1.426 2.738 5.728 1.00 93.19 100 ALA A O 1
ATOM 775 N N . ARG A 1 101 ? -2.489 4.714 5.504 1.00 91.31 101 ARG A N 1
ATOM 776 C CA . ARG A 1 101 ? -1.479 5.532 6.189 1.00 91.31 101 ARG A CA 1
ATOM 777 C C . ARG A 1 101 ? -1.924 5.852 7.602 1.00 91.31 101 ARG A C 1
ATOM 779 O O . ARG A 1 101 ? -2.986 6.439 7.778 1.00 91.31 101 ARG A O 1
ATOM 786 N N . LEU A 1 102 ? -1.096 5.527 8.593 1.00 88.81 102 LEU A N 1
ATOM 787 C CA . LEU A 1 102 ? -1.443 5.704 10.008 1.00 88.81 102 LEU A CA 1
ATOM 788 C C . LEU A 1 102 ? -1.831 7.160 10.324 1.00 88.81 102 LEU A C 1
ATOM 790 O O . LEU A 1 102 ? -2.837 7.410 10.984 1.00 88.81 102 LEU A O 1
ATOM 794 N N . GLU A 1 103 ? -1.079 8.118 9.778 1.00 88.56 103 GLU A N 1
ATOM 795 C CA . GLU A 1 103 ? -1.324 9.553 9.954 1.00 88.56 103 GLU A CA 1
ATOM 796 C C . GLU A 1 103 ? -2.704 10.000 9.442 1.00 88.56 103 GLU A C 1
ATOM 798 O O . GLU A 1 103 ? -3.344 10.849 10.068 1.00 88.56 103 GLU A O 1
ATOM 803 N N . ASP A 1 104 ? -3.189 9.427 8.337 1.00 91.75 104 ASP A N 1
ATOM 804 C CA . ASP A 1 104 ? -4.481 9.801 7.754 1.00 91.75 104 ASP A CA 1
ATOM 805 C C . ASP A 1 104 ? -5.633 9.385 8.682 1.00 91.75 104 ASP A C 1
ATOM 807 O O . ASP A 1 104 ? -6.545 10.181 8.928 1.00 91.75 104 ASP A O 1
ATOM 811 N N . TYR A 1 105 ? -5.558 8.186 9.274 1.00 92.38 105 TYR A N 1
ATOM 812 C CA . TYR A 1 105 ? -6.548 7.717 10.251 1.00 92.38 105 TYR A CA 1
ATOM 813 C C . TYR A 1 105 ? -6.483 8.515 11.556 1.00 92.38 105 TYR A C 1
ATOM 815 O O . TYR A 1 105 ? -7.520 8.917 12.081 1.00 92.38 105 TYR A O 1
ATOM 823 N N . GLU A 1 106 ? -5.285 8.825 12.061 1.00 90.31 106 GLU A N 1
ATOM 824 C CA . GLU A 1 106 ? -5.135 9.683 13.243 1.00 90.31 106 GLU A CA 1
ATOM 825 C C . GLU A 1 106 ? -5.733 11.078 13.025 1.00 90.31 106 GLU A C 1
ATOM 827 O O . GLU A 1 106 ? -6.421 11.599 13.904 1.00 90.31 106 GLU A O 1
ATOM 832 N N . LYS A 1 107 ? -5.494 11.694 11.860 1.00 91.56 107 LYS A N 1
ATOM 833 C CA . LYS A 1 107 ? -6.081 12.995 11.505 1.00 91.56 107 LYS A CA 1
ATOM 834 C C . LYS A 1 107 ? -7.600 12.913 11.395 1.00 91.56 107 LYS A C 1
ATOM 836 O O . LYS A 1 107 ? -8.289 13.816 11.869 1.00 91.56 107 LYS A O 1
ATOM 841 N N . ALA A 1 108 ? -8.125 11.850 10.787 1.00 92.75 108 ALA A N 1
ATOM 842 C CA . ALA A 1 108 ? -9.563 11.643 10.666 1.00 92.75 108 ALA A CA 1
ATOM 843 C C . ALA A 1 108 ? -10.237 11.520 12.041 1.00 92.75 108 ALA A C 1
ATOM 845 O O . ALA A 1 108 ? -11.260 12.161 12.276 1.00 92.75 108 ALA A O 1
ATOM 846 N N . LEU A 1 109 ? -9.638 10.769 12.971 1.00 92.12 109 LEU A N 1
ATOM 847 C CA . LEU A 1 109 ? -10.152 10.628 14.335 1.00 92.12 109 LEU A CA 1
ATOM 848 C C . LEU A 1 109 ? -10.123 11.952 15.105 1.00 92.12 109 LEU A C 1
ATOM 850 O O . LEU A 1 109 ? -11.123 12.303 15.723 1.00 92.12 109 LEU A O 1
ATOM 854 N N . ARG A 1 110 ? -9.033 12.730 15.020 1.00 91.50 110 ARG A N 1
ATOM 855 C CA . ARG A 1 110 ? -8.953 14.056 15.667 1.00 91.50 110 ARG A CA 1
ATOM 856 C C . ARG A 1 110 ? -10.078 14.985 15.201 1.00 91.50 110 ARG A C 1
ATOM 858 O O . ARG A 1 110 ? -10.815 15.507 16.030 1.00 91.50 110 ARG A O 1
ATOM 865 N N . ARG A 1 111 ? -10.291 15.075 13.880 1.00 91.25 111 ARG A N 1
ATOM 866 C CA . ARG A 1 111 ? -11.370 15.886 13.284 1.00 91.25 111 ARG A CA 1
ATOM 867 C C . ARG A 1 111 ? -12.764 15.468 13.756 1.00 91.25 111 ARG A C 1
ATOM 869 O O . ARG A 1 111 ? -13.612 16.330 13.952 1.00 91.25 111 ARG A O 1
ATOM 876 N N . ARG A 1 112 ? -13.017 14.166 13.936 1.00 87.94 112 ARG A N 1
ATOM 877 C CA . ARG A 1 112 ? -14.313 13.661 14.430 1.00 87.94 112 ARG A CA 1
ATOM 878 C C . ARG A 1 112 ? -14.532 13.955 15.913 1.00 87.94 112 ARG A C 1
ATOM 880 O O . ARG A 1 112 ? -15.670 14.155 16.316 1.00 87.94 112 ARG A O 1
ATOM 887 N N . SER A 1 113 ? -13.462 14.011 16.701 1.00 82.44 113 SER A N 1
ATOM 888 C CA . SER A 1 113 ? -13.519 14.291 18.140 1.00 82.44 113 SER A CA 1
ATOM 889 C C . SER A 1 113 ? -13.638 15.782 18.487 1.00 82.44 113 SER A C 1
ATOM 891 O O . SER A 1 113 ? -13.617 16.121 19.668 1.00 82.44 113 SER A O 1
ATOM 893 N N . GLY A 1 114 ? -13.752 16.676 17.496 1.00 63.09 114 GLY A N 1
ATOM 894 C CA . GLY A 1 114 ? -13.958 18.113 17.722 1.00 63.09 114 GLY A CA 1
ATOM 895 C C . GLY A 1 114 ? -12.778 18.841 18.381 1.00 63.09 114 GLY A C 1
ATOM 896 O O . GLY A 1 114 ? -12.984 19.898 18.973 1.00 63.09 114 GLY A O 1
ATOM 897 N N . ARG A 1 115 ? -11.565 18.280 18.299 1.00 48.75 115 ARG A N 1
ATOM 898 C CA . ARG A 1 115 ? -10.309 18.901 18.749 1.00 48.75 115 ARG A CA 1
ATOM 899 C C . ARG A 1 115 ? -9.380 19.181 17.579 1.00 48.75 115 ARG A C 1
ATOM 901 O O . ARG A 1 115 ? -9.232 18.285 16.716 1.00 48.75 115 ARG A O 1
#

Sequence (115 aa):
MIREDVLSLTPADISTWRKQGGQEFFAESRLLCLSIMEGIQLTSRIGVIPASQVPTRIEEMRDFLATQLPTTSVALETQCGRRPGGIVLRTHDRGHIAKARLEDYEKALRRRSGR

Nearest PDB structures (foldseek):
  1vq0-assembly1_B  TM=5.781E-01  e=5.011E+00  Thermotoga maritima
  1vzy-assembly1_A  TM=4.346E-01  e=2.090E+00  Bacillus subtilis subsp. subtilis str. 168

Radius of gyration: 17.68 Å; Cα contacts (8 Å, |Δi|>4): 90; chains: 1; bounding box: 33×33×43 Å

Mean predicted aligned error: 7.25 Å

pLDDT: mean 85.36, std 10.72, range [48.75, 95.5]

Solvent-accessible surface area (backbone atoms only — not comparable to full-atom values): 7290 Å² total; per-residue (Å²): 131,80,65,87,62,55,84,77,48,55,75,68,53,42,51,50,41,49,74,72,60,63,66,81,75,70,31,56,70,57,45,53,52,48,27,64,76,70,70,45,84,72,82,82,80,91,79,87,78,62,77,89,74,56,63,88,49,63,68,54,37,42,52,50,46,51,69,76,36,77,47,42,95,77,58,91,43,98,79,53,67,55,66,47,65,57,52,78,48,62,48,67,72,54,86,45,77,49,75,53,40,46,64,60,37,55,51,52,51,36,63,73,69,78,100

Secondary structure (DSSP, 8-state):
---TTGGGS-HHHHHHHHHTT------HHHHHHHHHHHTPPPPPP-----GGGS--SHHHHHHHHHHH-SS-S--SSTTS-----EEEEE-TT-S-EEEEEHHHHHHHHHHHTT-